Protein AF-A0A6P0IQR0-F1 (afdb_monomer_lite)

pLDDT: mean 89.91, std 11.97, range [36.19, 98.69]

Foldseek 3Di:
DADPQGAAPDWDQDPLRWIKGKHPPSPHVAKIKIWTAHPVRHTFKIKIKGDLVDDLVVVLVVVCVLVVNQDDPVNSVQSVCCSVVVDQKDWDWGDDDFIKTWMWGQDPVRITMIMIGTPPRD

Sequence (122 aa):
MEYALGQPTKNLKGKWNTRAFLYKNVVPNQVDLGYLFGSSGRLRQTEVTFSQSVGLEIMSQTLNKLLSNNISTDIKQGLADVYQRKSNNYEFSSGNNNSLRGVIQRNSSDRIYIGVWEADLK

Secondary structure (DSSP, 8-state):
---TT-S-SEEEE-STT-EEEEEEEEETTTEEEEEEE-TTS-EEEEEEEE-TTS-HH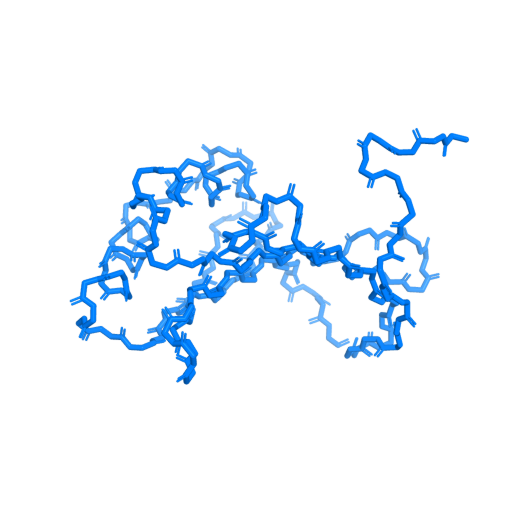HHHHHHHHHTTT---HHHHHHHHHHHTTS-SEEEEE--SSSPEEEEEEE-TTS-EEEEEEETT--

Structure (mmCIF, N/CA/C/O backbone):
data_AF-A0A6P0IQR0-F1
#
_entry.id   AF-A0A6P0IQR0-F1
#
loop_
_atom_site.group_PDB
_atom_site.id
_atom_site.type_symbol
_atom_site.label_atom_id
_atom_site.label_alt_id
_atom_site.label_comp_id
_atom_site.label_asym_id
_atom_site.label_entity_id
_atom_site.label_seq_id
_atom_site.pdbx_PDB_ins_code
_atom_site.Cartn_x
_atom_site.Cartn_y
_atom_site.Cartn_z
_atom_site.occupancy
_atom_site.B_iso_or_equiv
_atom_site.auth_seq_id
_atom_site.auth_comp_id
_atom_site.auth_asym_id
_atom_site.auth_atom_id
_atom_site.pdbx_PDB_model_num
ATOM 1 N N . MET A 1 1 ? 3.991 -19.551 -17.940 1.00 36.19 1 MET A N 1
ATOM 2 C CA . MET A 1 1 ? 4.058 -19.359 -16.478 1.00 36.19 1 MET A CA 1
ATOM 3 C C . MET A 1 1 ? 2.709 -18.845 -16.015 1.00 36.19 1 MET A C 1
ATOM 5 O O . MET A 1 1 ? 2.369 -17.708 -16.315 1.00 36.19 1 MET A O 1
ATOM 9 N N . GLU A 1 2 ? 1.924 -19.699 -15.365 1.00 37.25 2 GLU A N 1
ATOM 10 C CA . GLU A 1 2 ? 0.752 -19.286 -14.588 1.00 37.25 2 GLU A CA 1
ATOM 11 C C . GLU A 1 2 ? 1.246 -18.653 -13.284 1.00 37.25 2 GLU A C 1
ATOM 13 O O . GLU A 1 2 ? 1.977 -19.281 -12.521 1.00 37.25 2 GLU A O 1
ATOM 18 N N . TYR A 1 3 ? 0.917 -17.383 -13.057 1.00 48.75 3 TYR A N 1
ATOM 19 C CA . TYR A 1 3 ? 1.199 -16.716 -11.788 1.00 48.75 3 TYR A CA 1
ATOM 20 C C . TYR A 1 3 ? 0.184 -17.193 -10.743 1.00 48.75 3 TYR A C 1
ATOM 22 O O . TYR A 1 3 ? -0.995 -17.320 -11.058 1.00 48.75 3 TYR A O 1
ATOM 30 N N . ALA A 1 4 ? 0.614 -17.394 -9.493 1.00 70.94 4 ALA A N 1
ATOM 31 C CA . ALA A 1 4 ? -0.214 -17.878 -8.376 1.00 70.94 4 ALA A CA 1
ATOM 32 C C . ALA A 1 4 ? -1.510 -17.072 -8.102 1.00 70.94 4 ALA A C 1
ATOM 34 O O . ALA A 1 4 ? -2.352 -17.513 -7.329 1.00 70.94 4 ALA A O 1
ATOM 35 N N . LEU A 1 5 ? -1.678 -15.900 -8.728 1.00 67.81 5 LEU A N 1
ATOM 36 C CA . LEU A 1 5 ? -2.857 -15.032 -8.630 1.00 67.81 5 LEU A CA 1
ATOM 37 C C . LEU A 1 5 ? -3.845 -15.178 -9.807 1.00 67.81 5 LEU A C 1
ATOM 39 O O . LEU A 1 5 ? -4.887 -14.527 -9.806 1.00 67.81 5 LEU A O 1
ATOM 43 N N . GLY A 1 6 ? -3.541 -16.006 -10.813 1.00 77.00 6 GLY A N 1
ATOM 44 C CA . GLY A 1 6 ? -4.371 -16.176 -12.008 1.00 77.00 6 GLY A CA 1
ATOM 45 C C . GLY A 1 6 ? -4.340 -14.969 -12.955 1.00 77.00 6 GLY A C 1
ATOM 46 O O . GLY A 1 6 ? -3.352 -14.234 -13.022 1.00 77.00 6 GLY A O 1
ATOM 47 N N . GLN A 1 7 ? -5.414 -14.778 -13.729 1.00 81.25 7 GLN A N 1
ATOM 48 C CA . GLN A 1 7 ? -5.542 -13.638 -14.641 1.00 81.25 7 GLN A CA 1
ATOM 49 C C . GLN A 1 7 ? -6.012 -12.366 -13.909 1.00 81.25 7 GLN A C 1
ATOM 51 O O . GLN A 1 7 ? -6.865 -12.437 -13.023 1.00 81.25 7 GLN A O 1
ATOM 56 N N . PRO A 1 8 ? -5.508 -11.184 -14.300 1.00 86.00 8 PRO A N 1
ATOM 57 C CA . PRO A 1 8 ? -5.925 -9.915 -13.720 1.00 86.00 8 PRO A CA 1
ATOM 58 C C . PRO A 1 8 ? -7.377 -9.595 -14.082 1.00 86.00 8 PRO A C 1
ATOM 60 O O . PRO A 1 8 ? -7.791 -9.730 -15.232 1.00 86.00 8 PRO A O 1
ATOM 63 N N . THR A 1 9 ? -8.136 -9.073 -13.120 1.00 87.25 9 THR A N 1
ATOM 64 C CA . THR A 1 9 ? -9.511 -8.596 -13.337 1.00 87.25 9 THR A CA 1
ATOM 65 C C . THR A 1 9 ? -9.561 -7.431 -14.323 1.00 87.25 9 THR A C 1
ATOM 67 O O . THR A 1 9 ? -10.541 -7.268 -15.049 1.00 87.25 9 THR A O 1
ATOM 70 N N . LYS A 1 10 ? -8.528 -6.579 -14.333 1.00 82.56 10 LYS A N 1
ATOM 71 C CA . LYS A 1 10 ? -8.395 -5.488 -15.303 1.00 82.56 10 LYS A CA 1
ATOM 72 C C . LYS A 1 10 ? -6.960 -5.328 -15.773 1.00 82.56 10 LYS A C 1
ATOM 74 O O . LYS A 1 10 ? -6.015 -5.470 -14.999 1.00 82.56 10 LYS A O 1
ATOM 79 N N . ASN A 1 11 ? -6.836 -4.938 -17.035 1.00 84.12 11 ASN A N 1
ATOM 80 C CA . ASN A 1 11 ? -5.589 -4.554 -17.674 1.00 84.12 11 ASN A CA 1
ATOM 81 C C . ASN A 1 11 ? -5.764 -3.152 -18.253 1.00 84.12 11 ASN A C 1
ATOM 83 O O . ASN A 1 11 ? -6.598 -2.954 -19.136 1.00 84.12 11 ASN A O 1
ATOM 87 N N . LEU A 1 12 ? -5.046 -2.178 -17.702 1.00 85.75 12 LEU A N 1
ATOM 88 C CA . LEU A 1 12 ? -5.247 -0.763 -18.003 1.00 85.75 12 LEU A CA 1
ATOM 89 C C . LEU A 1 12 ? -3.910 -0.091 -18.312 1.00 85.75 12 LEU A C 1
ATOM 91 O O . LEU A 1 12 ? -2.853 -0.520 -17.848 1.00 85.75 12 LEU A O 1
ATOM 95 N N . LYS A 1 13 ? -3.960 1.013 -19.059 1.00 81.69 13 LYS A N 1
ATOM 96 C CA . LYS A 1 13 ? -2.828 1.939 -19.124 1.00 81.69 13 LYS A CA 1
ATOM 97 C C . LYS A 1 13 ? -2.724 2.645 -17.770 1.00 81.69 13 LYS A C 1
ATOM 99 O O . LYS A 1 13 ? -3.684 3.275 -17.331 1.00 81.69 13 LYS A O 1
ATOM 104 N N . GLY A 1 14 ? -1.593 2.479 -17.094 1.00 72.00 14 GLY A N 1
ATOM 105 C CA . GLY A 1 14 ? -1.294 3.162 -15.842 1.00 72.00 14 GLY A CA 1
ATOM 106 C C . GLY A 1 14 ? -0.773 4.579 -16.083 1.00 72.00 14 GLY A C 1
ATOM 107 O O . GLY A 1 14 ? -0.626 5.033 -17.223 1.00 72.00 14 GLY A O 1
ATOM 108 N N . LYS A 1 15 ? -0.465 5.290 -14.996 1.00 73.12 15 LYS A N 1
ATOM 109 C CA . LYS A 1 15 ? 0.277 6.558 -15.081 1.00 73.12 15 LYS A CA 1
ATOM 110 C C . LYS A 1 15 ? 1.706 6.293 -15.581 1.00 73.12 15 LYS A C 1
ATOM 112 O O . LYS A 1 15 ? 2.167 5.153 -15.544 1.00 73.12 15 LYS A O 1
ATOM 117 N N . TRP A 1 16 ? 2.404 7.326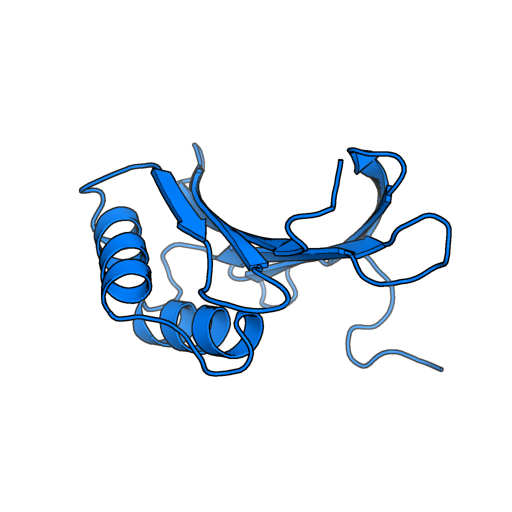 -16.059 1.00 77.00 16 TRP A N 1
ATOM 118 C CA . TRP A 1 16 ? 3.861 7.250 -16.284 1.00 77.00 16 TRP A CA 1
ATOM 119 C C . TRP A 1 16 ? 4.303 6.178 -17.298 1.00 77.00 16 TRP A C 1
ATOM 121 O O . TRP A 1 16 ? 5.301 5.488 -17.120 1.00 77.00 16 TRP A O 1
ATOM 131 N N . ASN A 1 17 ? 3.508 5.988 -18.359 1.00 82.38 17 ASN A N 1
ATOM 132 C CA . ASN A 1 17 ? 3.717 4.951 -19.382 1.00 82.38 17 ASN A CA 1
ATOM 133 C C . ASN A 1 17 ? 3.836 3.523 -18.823 1.00 82.38 17 ASN A C 1
ATOM 135 O O . ASN A 1 17 ? 4.483 2.663 -19.424 1.00 82.38 17 ASN A O 1
ATOM 139 N N . THR A 1 18 ? 3.179 3.255 -17.694 1.00 86.81 18 THR A N 1
ATOM 140 C CA . THR A 1 18 ? 3.089 1.906 -17.139 1.00 86.81 18 THR A CA 1
ATOM 141 C C . THR A 1 18 ? 1.879 1.142 -17.674 1.00 86.81 18 THR A C 1
ATOM 143 O O . THR A 1 18 ? 0.892 1.716 -18.145 1.00 86.81 18 THR A O 1
ATOM 146 N N . ARG A 1 19 ? 1.941 -0.184 -17.577 1.00 90.56 19 ARG A N 1
ATOM 147 C CA . ARG A 1 19 ? 0.802 -1.090 -17.733 1.00 90.56 19 ARG A CA 1
ATOM 148 C C . ARG A 1 19 ? 0.376 -1.578 -16.354 1.00 90.56 19 ARG A C 1
ATOM 150 O O . ARG A 1 19 ? 1.197 -2.138 -15.631 1.00 90.56 19 ARG A O 1
ATOM 157 N N . ALA A 1 20 ? -0.888 -1.372 -16.008 1.00 91.62 20 ALA A N 1
ATOM 158 C CA . ALA A 1 20 ? -1.453 -1.745 -14.720 1.00 91.62 20 ALA A CA 1
ATOM 159 C C . ALA A 1 20 ? -2.245 -3.053 -14.827 1.00 91.62 20 ALA A C 1
ATOM 161 O O . ALA A 1 20 ? -3.149 -3.184 -15.659 1.00 91.62 20 ALA A O 1
ATOM 162 N N . PHE A 1 21 ? -1.940 -3.991 -13.938 1.00 93.00 21 PHE A N 1
ATOM 163 C CA . PHE A 1 21 ? -2.707 -5.210 -13.723 1.00 93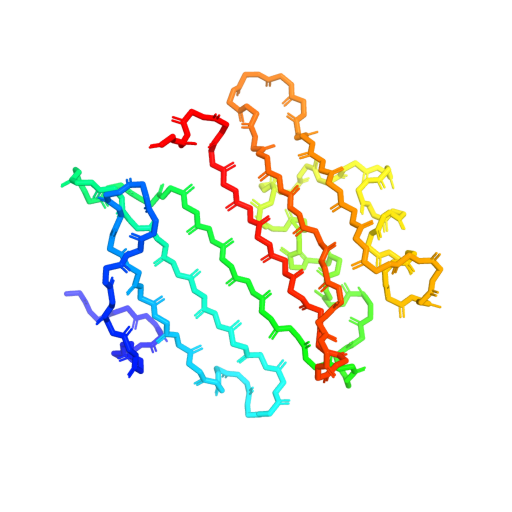.00 21 PHE A CA 1
ATOM 164 C C . PHE A 1 21 ? -3.380 -5.141 -12.362 1.00 93.00 21 PHE A C 1
ATOM 166 O O . PHE A 1 21 ? -2.701 -5.055 -11.340 1.00 93.00 21 PHE A O 1
ATOM 173 N N . LEU A 1 22 ? -4.711 -5.169 -12.359 1.00 92.69 22 LEU A N 1
ATOM 174 C CA . LEU A 1 22 ? -5.510 -5.088 -11.141 1.00 92.69 22 LEU A CA 1
ATOM 175 C C . LEU A 1 22 ? -6.193 -6.424 -10.873 1.00 92.69 22 LEU A C 1
ATOM 177 O O . LEU A 1 22 ? -6.865 -6.967 -11.753 1.00 92.69 22 LEU A O 1
ATOM 181 N N . TYR A 1 23 ? -6.077 -6.891 -9.638 1.00 93.75 23 TYR A N 1
ATOM 182 C CA . TYR A 1 23 ? -6.713 -8.089 -9.112 1.00 93.75 23 TYR A CA 1
ATOM 183 C C . TYR A 1 23 ? -7.676 -7.650 -8.016 1.00 93.75 23 TYR A C 1
ATOM 185 O O . TYR A 1 23 ? -7.260 -7.223 -6.938 1.00 93.75 23 TYR A O 1
ATOM 193 N N . LYS A 1 24 ? -8.973 -7.691 -8.314 1.00 92.94 24 LYS A N 1
ATOM 194 C CA . LYS A 1 24 ? -10.003 -7.338 -7.337 1.00 92.94 24 LYS A CA 1
ATOM 195 C C . LYS A 1 24 ? -10.416 -8.562 -6.540 1.00 92.94 24 LYS A C 1
ATOM 197 O O . LYS A 1 24 ? -10.489 -9.650 -7.103 1.00 92.94 24 LYS A O 1
ATOM 202 N N . ASN A 1 25 ? -10.771 -8.356 -5.275 1.00 91.12 25 ASN A N 1
ATOM 203 C CA . ASN A 1 25 ? -11.272 -9.397 -4.383 1.00 91.12 25 ASN A CA 1
ATOM 204 C C . ASN A 1 25 ? -10.328 -10.604 -4.281 1.00 91.12 25 ASN A C 1
ATOM 206 O O . ASN A 1 25 ? -10.788 -11.741 -4.220 1.00 91.12 25 ASN A O 1
ATOM 210 N N . VAL A 1 26 ? -9.013 -10.356 -4.231 1.00 91.12 26 VAL A N 1
ATOM 211 C CA . VAL A 1 26 ? -8.010 -11.409 -3.972 1.00 91.12 26 VAL A CA 1
ATOM 212 C C . VAL A 1 26 ? -8.307 -12.086 -2.638 1.00 91.12 26 VAL A C 1
ATOM 214 O O . VAL A 1 26 ? -8.236 -13.304 -2.518 1.00 91.12 26 VAL A O 1
ATOM 217 N N . VAL A 1 27 ? -8.726 -11.281 -1.659 1.00 92.56 27 VAL A N 1
ATOM 218 C CA . VAL A 1 27 ? -9.536 -11.751 -0.537 1.00 92.56 27 VAL A CA 1
ATOM 219 C C . VAL A 1 27 ? -10.906 -11.081 -0.667 1.00 92.56 27 VAL A C 1
ATOM 221 O O . VAL A 1 27 ? -10.952 -9.844 -0.697 1.00 92.56 27 VAL A O 1
ATOM 224 N N . PRO A 1 28 ? -12.012 -11.844 -0.757 1.00 93.25 28 PRO A N 1
ATOM 225 C CA . PRO A 1 28 ? -13.341 -11.294 -1.008 1.00 93.25 28 PRO A CA 1
ATOM 226 C C . PRO A 1 28 ? -13.700 -10.141 -0.070 1.00 93.25 28 PRO A C 1
ATOM 228 O O . PRO A 1 28 ? -13.645 -10.294 1.150 1.00 93.25 28 PRO A O 1
ATOM 231 N N . ASN A 1 29 ? -14.057 -8.989 -0.650 1.00 90.81 29 ASN A N 1
ATOM 232 C CA . ASN A 1 29 ? -14.443 -7.753 0.046 1.00 90.81 29 ASN A CA 1
ATOM 233 C C . ASN A 1 29 ? -13.380 -7.164 0.989 1.00 90.81 29 ASN A C 1
ATOM 235 O O . ASN A 1 29 ? -13.678 -6.249 1.757 1.00 90.81 29 ASN A O 1
ATOM 239 N N . GLN A 1 30 ? -12.146 -7.669 0.941 1.00 95.81 30 GLN A N 1
ATOM 240 C CA . GLN A 1 30 ? -11.096 -7.297 1.883 1.00 95.81 30 GLN A CA 1
ATOM 241 C C . GLN A 1 30 ? -9.857 -6.752 1.196 1.00 95.81 30 GLN A C 1
ATOM 243 O O . GLN A 1 30 ? -9.347 -5.716 1.616 1.00 95.81 30 GLN A O 1
ATOM 248 N N . VAL A 1 31 ? -9.376 -7.415 0.145 1.00 96.38 31 VAL A N 1
ATOM 249 C CA . VAL A 1 31 ? -8.074 -7.098 -0.448 1.00 96.38 31 VAL A CA 1
ATOM 250 C C . VAL A 1 31 ? -8.180 -7.018 -1.961 1.00 96.38 31 VAL A C 1
ATOM 252 O O . VAL A 1 31 ? -8.565 -7.984 -2.619 1.00 96.38 31 VAL A O 1
ATOM 255 N N . ASP A 1 32 ? -7.767 -5.871 -2.493 1.00 96.06 32 ASP A N 1
ATOM 256 C CA . ASP A 1 32 ? -7.460 -5.688 -3.910 1.00 96.06 32 ASP A CA 1
ATOM 257 C C . ASP A 1 32 ? -5.949 -5.475 -4.072 1.00 96.06 32 ASP A C 1
ATOM 259 O O . ASP A 1 32 ? -5.321 -4.847 -3.214 1.00 96.06 32 ASP A O 1
ATOM 263 N N . LEU A 1 33 ? -5.377 -5.969 -5.171 1.00 95.94 33 LEU A N 1
ATOM 264 C CA . LEU A 1 33 ? -3.963 -5.811 -5.518 1.00 95.94 33 LEU A CA 1
ATOM 265 C C . LEU A 1 33 ? -3.802 -5.141 -6.882 1.00 95.94 33 LEU A C 1
ATOM 267 O O . LEU A 1 33 ? -4.578 -5.386 -7.809 1.00 95.94 33 LEU A O 1
ATOM 271 N N . GLY A 1 34 ? -2.758 -4.330 -7.015 1.00 94.75 34 GLY A N 1
ATOM 272 C CA . GLY A 1 34 ? -2.359 -3.695 -8.263 1.00 94.75 34 GLY A CA 1
ATOM 273 C C . GLY A 1 34 ? -0.858 -3.817 -8.491 1.00 94.75 34 GLY A C 1
ATOM 274 O O . GLY A 1 34 ? -0.065 -3.678 -7.564 1.00 94.75 34 GLY A O 1
ATOM 275 N N . TYR A 1 35 ? -0.463 -4.060 -9.736 1.00 94.19 35 TYR A N 1
ATOM 276 C CA . TYR A 1 35 ? 0.936 -4.061 -10.157 1.00 94.19 35 TYR A CA 1
ATOM 277 C C . TYR A 1 35 ? 1.092 -3.198 -11.400 1.00 94.19 35 TYR A C 1
ATOM 279 O O . TYR A 1 35 ? 0.371 -3.395 -12.383 1.00 94.19 35 TYR A O 1
ATOM 287 N N . LEU A 1 36 ? 2.032 -2.256 -11.371 1.00 93.38 36 LEU A N 1
ATOM 288 C CA . LEU A 1 36 ? 2.333 -1.395 -12.509 1.00 93.38 36 LEU A CA 1
ATOM 289 C C . LEU A 1 36 ? 3.719 -1.739 -13.046 1.00 93.38 36 LEU A C 1
ATOM 291 O O . LEU A 1 36 ? 4.723 -1.687 -12.330 1.00 93.38 36 LEU A O 1
ATOM 295 N N . PHE A 1 37 ? 3.765 -2.065 -14.332 1.00 91.81 37 PHE A N 1
ATOM 296 C CA . PHE A 1 37 ? 4.977 -2.448 -15.043 1.00 91.81 37 PHE A CA 1
ATOM 297 C C . PHE A 1 37 ? 5.394 -1.346 -16.009 1.00 91.81 37 PHE A C 1
ATOM 299 O O . PHE A 1 37 ? 4.555 -0.801 -16.725 1.00 91.81 37 PHE A O 1
ATOM 306 N N . GLY A 1 38 ? 6.686 -1.028 -16.045 1.00 89.81 38 GLY A N 1
ATOM 307 C CA . GLY A 1 38 ? 7.253 -0.113 -17.034 1.00 89.81 38 GLY A CA 1
ATOM 308 C C . GLY A 1 38 ? 7.283 -0.728 -18.436 1.00 89.81 38 GLY A C 1
ATOM 309 O O . GLY A 1 38 ? 7.004 -1.912 -18.623 1.00 89.81 38 GLY A O 1
ATOM 310 N N . SER A 1 39 ? 7.685 0.067 -19.427 1.00 86.25 39 SER A N 1
ATOM 311 C CA . SER A 1 39 ? 7.785 -0.363 -20.831 1.00 86.25 39 SER A CA 1
ATOM 312 C C . SER A 1 39 ? 8.730 -1.549 -21.054 1.00 86.25 39 SER A C 1
ATOM 3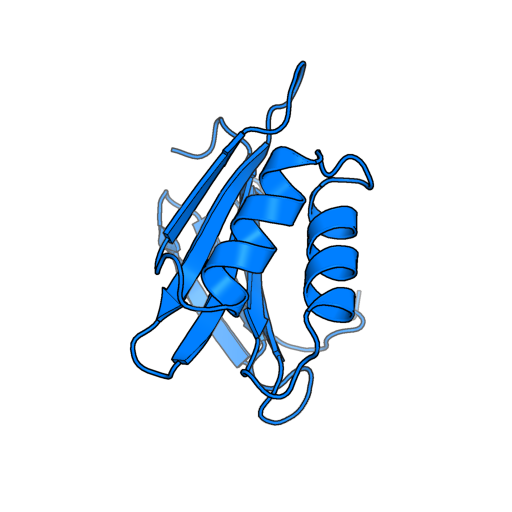14 O O . SER A 1 39 ? 8.476 -2.368 -21.930 1.00 86.25 39 SER A O 1
ATOM 316 N N . SER A 1 40 ? 9.778 -1.686 -20.235 1.00 87.62 40 SER A N 1
ATOM 317 C CA . SER A 1 40 ? 10.698 -2.832 -20.258 1.00 87.62 40 SER A CA 1
ATOM 318 C C . SER A 1 40 ? 10.115 -4.116 -19.654 1.00 87.62 40 SER A C 1
ATOM 320 O O . SER A 1 40 ? 10.796 -5.136 -19.618 1.00 87.62 40 SER A O 1
ATOM 322 N N . GLY A 1 41 ? 8.888 -4.074 -19.124 1.00 86.19 41 GLY A N 1
ATOM 323 C CA . GLY A 1 41 ? 8.276 -5.187 -18.395 1.00 86.19 41 GLY A CA 1
ATOM 324 C C . GLY A 1 41 ? 8.758 -5.334 -16.949 1.00 86.19 41 GLY A C 1
ATOM 325 O O . GLY A 1 41 ? 8.337 -6.261 -16.265 1.00 86.19 41 GLY A O 1
ATOM 326 N N . ARG A 1 42 ? 9.607 -4.426 -16.447 1.00 89.88 42 ARG A N 1
ATOM 327 C CA . ARG A 1 42 ? 10.014 -4.384 -15.032 1.00 89.88 42 ARG A CA 1
ATOM 328 C C . ARG A 1 42 ? 8.870 -3.871 -14.154 1.00 89.88 42 ARG A C 1
ATOM 330 O O . ARG A 1 42 ? 8.238 -2.872 -14.498 1.00 89.88 42 ARG A O 1
ATOM 337 N N . LEU A 1 43 ? 8.628 -4.526 -13.018 1.00 90.31 43 LEU A N 1
ATOM 338 C CA . LEU A 1 43 ? 7.702 -4.046 -11.989 1.00 90.31 43 LEU A CA 1
ATOM 339 C C . LEU A 1 43 ? 8.234 -2.736 -11.396 1.00 90.31 43 LEU A C 1
ATOM 341 O O . LEU A 1 43 ? 9.385 -2.688 -10.974 1.00 90.31 43 LEU A O 1
ATOM 345 N N . ARG A 1 44 ? 7.412 -1.684 -11.380 1.00 92.12 44 ARG A N 1
ATOM 346 C CA . ARG A 1 44 ? 7.794 -0.351 -10.878 1.00 92.12 44 ARG A CA 1
ATOM 347 C C . ARG A 1 44 ? 7.011 0.072 -9.642 1.00 92.12 44 ARG A C 1
ATOM 349 O O . ARG A 1 44 ? 7.498 0.891 -8.870 1.00 92.12 44 ARG A O 1
ATOM 356 N N . GLN A 1 45 ? 5.804 -0.466 -9.468 1.00 93.75 45 GLN A N 1
ATOM 357 C CA . GLN A 1 45 ? 4.932 -0.145 -8.343 1.00 93.75 45 GLN A CA 1
ATOM 358 C C . GLN A 1 45 ? 4.028 -1.321 -7.987 1.00 93.75 45 GLN A C 1
ATOM 360 O O . GLN A 1 45 ? 3.500 -2.003 -8.869 1.00 93.75 45 GLN A O 1
ATOM 365 N N . THR A 1 46 ? 3.843 -1.516 -6.685 1.00 95.25 46 THR A N 1
ATOM 366 C CA . THR A 1 46 ? 2.865 -2.440 -6.110 1.00 95.25 46 THR A CA 1
ATOM 367 C C . THR A 1 46 ? 1.861 -1.653 -5.282 1.00 95.25 46 THR A C 1
ATOM 369 O O . THR A 1 46 ? 2.224 -0.744 -4.534 1.00 95.25 46 THR A O 1
ATOM 372 N N . GLU A 1 47 ? 0.597 -2.016 -5.419 1.00 95.88 47 GLU A N 1
ATOM 373 C CA . GLU A 1 47 ? -0.531 -1.402 -4.739 1.00 95.88 47 GLU A CA 1
ATOM 374 C C . GLU A 1 47 ? -1.324 -2.473 -3.996 1.00 95.88 47 GLU A C 1
ATOM 376 O O . GLU A 1 47 ? -1.564 -3.565 -4.519 1.00 95.88 47 GLU A O 1
ATOM 381 N N . VAL A 1 48 ? -1.781 -2.146 -2.793 1.00 97.50 48 VAL A N 1
ATOM 382 C CA . VAL A 1 48 ? -2.741 -2.958 -2.048 1.00 97.50 48 VAL A CA 1
ATOM 383 C C . VAL A 1 48 ? -3.812 -2.061 -1.453 1.00 97.50 48 VAL A C 1
ATOM 385 O O . VAL A 1 48 ? -3.525 -0.984 -0.940 1.00 97.50 48 VAL A O 1
ATOM 388 N N . THR A 1 49 ? -5.069 -2.487 -1.538 1.00 98.06 49 THR A N 1
ATOM 389 C CA . THR A 1 49 ? -6.191 -1.778 -0.915 1.00 98.06 49 THR A CA 1
ATOM 390 C C . THR A 1 49 ? -6.927 -2.701 0.039 1.00 98.06 49 THR A C 1
ATOM 392 O O . THR A 1 49 ? -7.537 -3.687 -0.378 1.00 98.06 49 THR A O 1
ATOM 395 N N . PHE A 1 50 ? -6.922 -2.342 1.317 1.00 98.38 50 PHE A N 1
ATOM 396 C CA . PHE A 1 50 ? -7.555 -3.088 2.396 1.00 98.38 50 PHE A CA 1
ATOM 397 C C . PHE A 1 50 ? -8.919 -2.501 2.767 1.00 98.38 50 PHE A C 1
ATOM 399 O O . PHE A 1 50 ? -9.095 -1.281 2.798 1.00 98.38 50 PHE A O 1
ATOM 406 N N . SER A 1 51 ? -9.897 -3.349 3.072 1.00 97.19 51 SER A N 1
ATOM 407 C CA . SER A 1 51 ? -11.072 -2.942 3.850 1.00 97.19 51 SER A CA 1
ATOM 408 C C . SER A 1 51 ? -10.689 -2.706 5.321 1.00 97.19 51 SER A C 1
ATOM 410 O O . SER A 1 51 ? -9.662 -3.191 5.795 1.00 97.19 51 SER A O 1
ATOM 412 N N . GLN A 1 52 ? -11.543 -2.005 6.074 1.00 92.38 52 GLN A N 1
ATOM 413 C CA . GLN A 1 52 ? -11.350 -1.807 7.521 1.00 92.38 52 GLN A CA 1
ATOM 414 C C . GLN A 1 52 ? -11.460 -3.095 8.345 1.00 92.38 52 GLN A C 1
ATOM 416 O O . GLN A 1 52 ? -11.067 -3.101 9.506 1.00 92.38 52 GLN A O 1
ATOM 421 N N . SER A 1 53 ? -12.014 -4.176 7.785 1.00 95.88 53 SER A N 1
ATOM 422 C CA . SER A 1 53 ? -12.106 -5.453 8.499 1.00 95.88 53 SER A CA 1
ATOM 423 C C . SER A 1 53 ? -10.753 -6.157 8.617 1.00 95.88 53 SER A C 1
ATOM 425 O O . SER A 1 53 ? -10.616 -7.078 9.418 1.00 95.88 53 SER A O 1
ATOM 427 N N . VAL A 1 54 ? -9.756 -5.749 7.827 1.00 97.81 54 VAL A N 1
ATOM 428 C CA . VAL A 1 54 ? -8.396 -6.279 7.920 1.00 97.81 54 VAL A CA 1
ATOM 429 C C . VAL A 1 54 ? -7.667 -5.573 9.063 1.00 97.81 54 VAL A C 1
ATOM 431 O O . VAL A 1 54 ? -7.594 -4.348 9.107 1.00 97.81 54 VAL A O 1
ATOM 434 N N . GLY A 1 55 ? -7.112 -6.347 9.996 1.00 97.81 55 GLY A N 1
ATOM 435 C CA . GLY A 1 55 ? -6.420 -5.798 11.161 1.00 97.81 55 GLY A CA 1
ATOM 436 C C . GLY A 1 55 ? -5.137 -5.036 10.807 1.00 97.81 55 GLY A C 1
ATOM 437 O O . GLY A 1 55 ? -4.412 -5.402 9.878 1.00 97.81 55 GLY A O 1
ATOM 438 N N . LEU A 1 56 ? -4.822 -4.011 11.608 1.00 98.19 56 LEU A N 1
ATOM 439 C CA . LEU A 1 56 ? -3.614 -3.184 11.471 1.00 98.19 56 LEU A CA 1
ATOM 440 C C . LEU A 1 56 ? -2.323 -4.015 11.399 1.00 98.19 56 LEU A C 1
ATOM 442 O O . LEU A 1 56 ? -1.419 -3.683 10.634 1.00 98.19 56 LEU A O 1
ATOM 446 N N . GLU A 1 57 ? -2.234 -5.108 12.158 1.00 98.06 57 GLU A N 1
ATOM 447 C CA . GLU A 1 57 ? -1.058 -5.981 12.143 1.00 98.06 57 GLU A CA 1
ATOM 448 C C . GLU A 1 57 ? -0.821 -6.607 10.760 1.00 98.06 57 GLU A C 1
ATOM 450 O O . GLU A 1 57 ? 0.297 -6.554 10.251 1.00 98.06 57 GLU A O 1
ATOM 455 N N . ILE A 1 58 ? -1.870 -7.114 10.104 1.00 98.12 58 ILE A N 1
ATOM 456 C CA . ILE A 1 58 ? -1.777 -7.704 8.759 1.00 98.12 58 ILE A CA 1
ATOM 457 C C . ILE A 1 58 ? -1.355 -6.642 7.738 1.00 98.12 58 ILE A C 1
ATOM 459 O O . ILE A 1 58 ? -0.489 -6.897 6.895 1.00 98.12 58 ILE A O 1
ATOM 463 N N . MET A 1 59 ? -1.924 -5.435 7.827 1.00 98.44 59 MET A N 1
ATOM 464 C CA . MET A 1 59 ? -1.534 -4.319 6.958 1.00 98.44 59 MET A CA 1
ATOM 465 C C . MET A 1 59 ? -0.058 -3.947 7.161 1.00 98.44 59 MET A C 1
ATOM 467 O O . MET A 1 59 ? 0.670 -3.766 6.187 1.00 98.44 59 MET A O 1
ATOM 471 N N . SER A 1 60 ? 0.400 -3.900 8.416 1.00 98.25 60 SER A N 1
ATOM 472 C CA . SER A 1 60 ? 1.782 -3.577 8.787 1.00 98.25 60 SER A CA 1
ATOM 473 C C . SER A 1 60 ? 2.771 -4.640 8.305 1.00 98.25 60 SER A C 1
ATOM 475 O O . SER A 1 60 ? 3.784 -4.311 7.688 1.00 98.25 60 SER A O 1
ATOM 477 N N . GLN A 1 61 ? 2.450 -5.924 8.489 1.00 98.19 61 GLN A N 1
ATOM 478 C CA . GLN A 1 61 ? 3.248 -7.036 7.967 1.00 98.19 61 GLN A CA 1
ATOM 479 C C . GLN A 1 61 ? 3.312 -7.017 6.434 1.00 98.19 61 GLN A C 1
ATOM 481 O O . GLN A 1 61 ? 4.371 -7.269 5.856 1.00 98.19 61 GLN A O 1
ATOM 486 N N . THR A 1 62 ? 2.202 -6.688 5.768 1.00 97.31 62 THR A N 1
ATOM 487 C CA . THR A 1 62 ? 2.167 -6.571 4.304 1.00 97.31 62 THR A CA 1
ATOM 488 C C . THR A 1 62 ? 3.048 -5.420 3.829 1.00 97.31 62 THR A C 1
ATOM 490 O O . THR A 1 62 ? 3.898 -5.631 2.967 1.00 97.31 62 THR A O 1
ATOM 493 N N . LEU A 1 63 ? 2.916 -4.232 4.429 1.00 97.06 63 LEU A N 1
ATOM 494 C CA . LEU A 1 63 ? 3.764 -3.083 4.110 1.00 97.06 63 LEU A CA 1
ATOM 495 C C . LEU A 1 63 ? 5.246 -3.382 4.371 1.00 97.06 63 LEU A C 1
ATOM 497 O O . LEU A 1 63 ? 6.092 -3.029 3.555 1.00 97.06 63 LEU A O 1
ATOM 501 N N . ASN A 1 64 ? 5.566 -4.112 5.442 1.00 96.00 64 ASN A N 1
ATOM 502 C CA . ASN A 1 64 ? 6.935 -4.545 5.701 1.00 96.00 64 ASN A CA 1
ATOM 503 C C . ASN A 1 64 ? 7.494 -5.408 4.564 1.00 96.00 64 ASN A C 1
ATOM 505 O O . ASN A 1 64 ? 8.607 -5.166 4.105 1.00 96.00 64 ASN A O 1
ATOM 509 N N . LYS A 1 65 ? 6.710 -6.363 4.051 1.00 94.25 65 LYS A N 1
ATOM 510 C CA . LYS A 1 65 ? 7.114 -7.183 2.899 1.00 94.25 65 LYS A CA 1
ATOM 511 C C . LYS A 1 65 ? 7.279 -6.356 1.622 1.00 94.25 65 LYS A C 1
ATOM 513 O O . LYS A 1 65 ? 8.239 -6.587 0.893 1.00 94.25 65 LYS A O 1
ATOM 518 N N . LEU A 1 66 ? 6.394 -5.384 1.370 1.00 92.69 66 LEU A N 1
ATOM 519 C CA . LEU A 1 66 ? 6.521 -4.461 0.229 1.00 92.69 66 LEU A CA 1
ATOM 520 C C . LEU A 1 66 ? 7.800 -3.613 0.300 1.00 92.69 66 LEU A C 1
ATOM 522 O O . LEU A 1 66 ? 8.331 -3.220 -0.733 1.00 92.69 66 LEU A O 1
ATOM 526 N N . LEU A 1 67 ? 8.304 -3.364 1.510 1.00 92.56 67 LEU A N 1
ATOM 527 C CA . LEU A 1 67 ? 9.551 -2.645 1.780 1.00 92.56 67 LEU A CA 1
ATOM 528 C C . LEU A 1 67 ? 10.732 -3.590 2.050 1.00 92.56 67 LEU A C 1
ATOM 530 O O . LEU A 1 67 ? 11.680 -3.220 2.742 1.00 92.56 67 LEU A O 1
ATOM 534 N N . SER A 1 68 ? 10.679 -4.823 1.536 1.00 90.69 68 SER A N 1
ATOM 535 C CA . SER A 1 68 ? 11.754 -5.819 1.657 1.00 90.69 68 SER A CA 1
ATOM 536 C C . SER A 1 68 ? 12.194 -6.084 3.103 1.00 90.69 68 SER A C 1
ATOM 538 O O . SER A 1 68 ? 13.376 -6.268 3.380 1.00 90.69 68 SER A O 1
ATOM 540 N N . ASN A 1 69 ? 11.233 -6.111 4.028 1.00 92.19 69 ASN A N 1
ATOM 541 C CA . ASN A 1 69 ? 11.408 -6.284 5.472 1.00 92.19 69 ASN A CA 1
ATOM 542 C C . ASN A 1 69 ? 12.174 -5.153 6.189 1.00 92.19 69 ASN A C 1
ATOM 544 O O . ASN A 1 69 ? 12.694 -5.371 7.281 1.00 92.19 69 ASN A O 1
ATOM 548 N N . ASN A 1 70 ? 12.212 -3.951 5.604 1.00 90.00 70 ASN A N 1
ATOM 549 C CA . ASN A 1 70 ? 12.910 -2.780 6.146 1.00 90.00 70 ASN A CA 1
ATOM 550 C C . ASN A 1 70 ? 11.961 -1.621 6.502 1.00 90.00 70 ASN A C 1
ATOM 552 O O . ASN A 1 70 ? 12.299 -0.450 6.318 1.00 90.00 70 ASN A O 1
ATOM 556 N N . ILE A 1 71 ? 10.749 -1.912 6.990 1.00 93.19 71 ILE A N 1
ATOM 557 C CA . ILE A 1 71 ? 9.835 -0.852 7.438 1.00 93.19 71 ILE A CA 1
ATOM 558 C C . ILE A 1 71 ? 10.399 -0.129 8.674 1.00 93.19 71 ILE A C 1
ATOM 560 O O . ILE A 1 71 ? 10.727 -0.752 9.687 1.00 93.19 71 ILE A O 1
ATOM 564 N N . SER A 1 72 ? 10.487 1.200 8.611 1.00 94.38 72 SER A N 1
ATOM 565 C CA . SER A 1 72 ? 10.917 2.022 9.747 1.00 94.38 72 SER A CA 1
ATOM 566 C C . SER A 1 72 ? 9.789 2.229 10.763 1.00 94.38 72 SER A C 1
ATOM 568 O O . SER A 1 72 ? 8.608 2.013 10.472 1.00 94.38 72 SER A O 1
ATOM 570 N N . THR A 1 73 ? 10.146 2.681 11.966 1.00 95.50 73 THR A N 1
ATOM 571 C CA . THR A 1 73 ? 9.174 3.045 13.008 1.00 95.50 73 THR A CA 1
ATOM 572 C C . THR A 1 73 ? 8.222 4.145 12.538 1.00 95.50 73 THR A C 1
ATOM 574 O O . THR A 1 73 ? 7.019 4.024 12.752 1.00 95.50 73 THR A O 1
ATOM 577 N N . ASP A 1 74 ? 8.723 5.152 11.817 1.00 96.06 74 ASP A N 1
ATOM 578 C CA . ASP A 1 74 ? 7.897 6.255 11.309 1.00 96.06 74 ASP A CA 1
ATOM 579 C C . ASP A 1 74 ? 6.855 5.770 10.297 1.00 96.06 74 ASP A C 1
ATOM 581 O O . ASP A 1 74 ? 5.697 6.173 10.364 1.00 96.06 74 ASP A O 1
ATOM 585 N N . ILE A 1 75 ? 7.225 4.837 9.411 1.00 97.25 75 ILE A N 1
ATOM 586 C CA . ILE A 1 75 ? 6.284 4.268 8.437 1.00 97.25 75 ILE A CA 1
ATOM 587 C C . ILE A 1 75 ? 5.219 3.416 9.144 1.00 97.25 75 ILE A C 1
ATOM 589 O O . ILE A 1 75 ? 4.038 3.494 8.795 1.00 97.25 75 ILE A O 1
ATOM 593 N N . LYS A 1 76 ? 5.599 2.635 10.169 1.00 97.81 76 LYS A N 1
ATOM 594 C CA . LYS A 1 76 ? 4.629 1.901 11.006 1.00 97.81 76 LYS A CA 1
ATOM 595 C C . LYS A 1 76 ? 3.655 2.859 11.696 1.00 97.81 76 LYS A C 1
ATOM 597 O O . LYS A 1 76 ? 2.456 2.578 11.726 1.00 97.81 76 LYS A O 1
ATOM 602 N N . GLN A 1 77 ? 4.157 3.975 12.224 1.00 98.50 77 GLN A N 1
ATOM 603 C CA . GLN A 1 77 ? 3.328 4.983 12.881 1.00 98.50 77 GLN A CA 1
ATOM 604 C C . GLN A 1 77 ? 2.390 5.672 11.884 1.00 98.50 77 GLN A C 1
ATOM 606 O O . GLN A 1 77 ? 1.197 5.769 12.153 1.00 98.50 77 GLN A O 1
ATOM 611 N N . GLY A 1 78 ? 2.881 6.041 10.698 1.00 98.38 78 GLY A N 1
ATOM 612 C CA . GLY A 1 78 ? 2.059 6.618 9.634 1.00 98.38 78 GLY A CA 1
ATOM 613 C C . GLY A 1 78 ? 0.912 5.700 9.203 1.00 98.38 78 GLY A C 1
ATOM 614 O O . GLY A 1 78 ? -0.223 6.154 9.040 1.00 98.38 78 GLY A O 1
ATOM 615 N N . LEU A 1 79 ? 1.161 4.387 9.106 1.00 98.56 79 LEU A N 1
ATOM 616 C CA . LEU A 1 79 ? 0.097 3.404 8.880 1.00 98.56 79 LEU A CA 1
ATOM 617 C C . LEU A 1 79 ? -0.919 3.389 10.028 1.00 98.56 79 LEU A C 1
ATOM 619 O O . LEU A 1 79 ? -2.125 3.390 9.776 1.00 98.56 79 LEU A O 1
ATOM 623 N N . ALA A 1 80 ? -0.449 3.374 11.278 1.00 98.62 80 ALA A N 1
ATOM 624 C CA . ALA A 1 80 ? -1.317 3.380 12.452 1.00 98.62 80 ALA A CA 1
ATOM 625 C C . ALA A 1 80 ? -2.185 4.647 12.515 1.00 98.62 80 ALA A C 1
ATOM 627 O O . ALA A 1 80 ? -3.375 4.553 12.814 1.00 98.62 80 ALA A O 1
ATOM 628 N N . ASP A 1 81 ? -1.634 5.808 12.167 1.00 98.69 81 ASP A N 1
ATOM 629 C CA . ASP A 1 81 ? -2.359 7.078 12.157 1.00 98.69 81 ASP A CA 1
ATOM 630 C C . ASP A 1 81 ? -3.449 7.102 11.080 1.00 98.69 81 ASP A C 1
ATOM 632 O O . ASP A 1 81 ? -4.582 7.510 11.359 1.00 98.69 81 ASP A O 1
ATOM 636 N N . VAL A 1 82 ? -3.164 6.584 9.878 1.00 98.44 82 VAL A N 1
ATOM 637 C CA . VAL A 1 82 ? -4.181 6.429 8.823 1.00 98.44 82 VAL A CA 1
ATOM 638 C C . VAL A 1 82 ? -5.237 5.389 9.209 1.00 98.44 82 VAL A C 1
ATOM 640 O O . VAL A 1 82 ? -6.438 5.590 8.992 1.00 98.44 82 VAL A O 1
ATOM 643 N N . TYR A 1 83 ? -4.832 4.289 9.846 1.00 98.06 83 TYR A N 1
ATOM 644 C CA . TYR A 1 83 ? -5.741 3.260 10.354 1.00 98.06 83 TYR A CA 1
ATOM 645 C 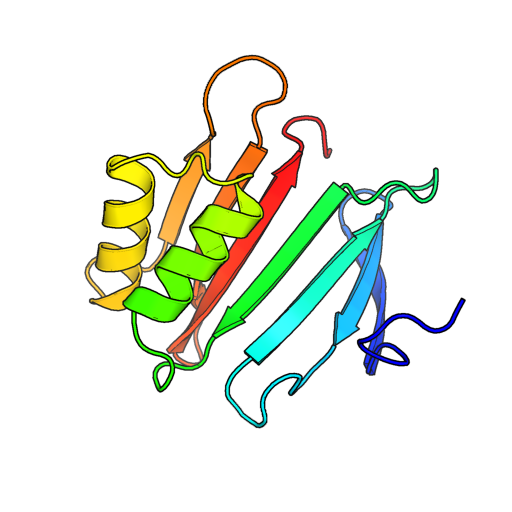C . TYR A 1 83 ? -6.665 3.780 11.468 1.00 98.06 83 TYR A C 1
ATOM 647 O O . TYR A 1 83 ? -7.850 3.451 11.502 1.00 98.06 83 TYR A O 1
ATOM 655 N N . GLN A 1 84 ? -6.162 4.650 12.342 1.00 97.62 84 GLN A N 1
ATOM 656 C CA . GLN A 1 84 ? -6.909 5.221 13.467 1.00 97.62 84 GLN A CA 1
ATOM 657 C C . GLN A 1 84 ? -7.666 6.510 13.112 1.00 97.62 84 GLN A C 1
ATOM 659 O O . GLN A 1 84 ? -8.264 7.113 13.998 1.00 97.62 84 GLN A O 1
ATOM 664 N N . ARG A 1 85 ? -7.675 6.928 11.835 1.00 97.38 85 ARG A N 1
ATOM 665 C CA . ARG A 1 85 ? -8.310 8.177 11.357 1.00 97.38 85 ARG A CA 1
ATOM 666 C C . ARG A 1 85 ? -7.710 9.452 11.970 1.00 97.38 85 ARG A C 1
ATOM 668 O O . ARG A 1 85 ? -8.377 10.479 12.033 1.00 97.38 85 ARG A O 1
ATOM 675 N N . LYS A 1 86 ? -6.445 9.407 12.396 1.00 98.19 86 LYS A N 1
ATOM 676 C CA . LYS A 1 86 ? -5.689 10.594 12.834 1.00 98.19 86 LYS A CA 1
ATOM 677 C C . LYS A 1 86 ? -5.163 11.405 11.649 1.00 98.19 86 LYS A C 1
ATOM 679 O O . LYS A 1 86 ? -4.981 12.611 11.758 1.00 98.19 86 LYS A O 1
ATOM 684 N N . SER A 1 87 ? -4.956 10.740 10.515 1.00 97.19 87 SER A N 1
ATOM 685 C CA . SER A 1 87 ? -4.675 11.348 9.216 1.00 97.19 87 SER A CA 1
ATOM 686 C C . SER A 1 87 ? -5.396 10.566 8.116 1.00 97.19 87 SER A C 1
ATOM 688 O O . SER A 1 87 ? -5.702 9.387 8.283 1.00 97.19 87 SER A O 1
ATOM 690 N N . ASN A 1 88 ? -5.649 11.201 6.972 1.00 97.06 88 ASN A N 1
ATOM 691 C CA . ASN A 1 88 ? -6.131 10.514 5.770 1.00 97.06 88 ASN A CA 1
ATOM 692 C C . ASN A 1 88 ? -4.997 10.137 4.806 1.00 97.06 88 ASN A C 1
ATOM 694 O O . ASN A 1 88 ? -5.234 9.380 3.867 1.00 97.06 88 ASN A O 1
ATOM 698 N N . ASN A 1 89 ? -3.788 10.662 5.018 1.00 98.12 89 ASN A N 1
ATOM 699 C CA . ASN A 1 89 ? -2.650 10.493 4.120 1.00 98.12 89 ASN A CA 1
ATOM 700 C C . ASN A 1 89 ? -1.330 10.453 4.900 1.00 98.12 89 ASN A C 1
ATOM 702 O O . ASN A 1 89 ? -1.121 11.246 5.820 1.00 98.12 89 ASN A O 1
ATOM 706 N N . TYR A 1 90 ? -0.425 9.574 4.489 1.00 98.31 90 TYR A N 1
ATOM 707 C CA . TYR A 1 90 ? 0.957 9.550 4.945 1.00 98.31 90 TYR A CA 1
ATOM 708 C C . TYR A 1 90 ? 1.867 9.174 3.775 1.00 98.31 90 TYR A C 1
ATOM 710 O O . TYR A 1 90 ? 1.701 8.113 3.174 1.00 98.31 90 TYR A O 1
ATOM 718 N N . GLU A 1 91 ? 2.813 10.047 3.443 1.00 97.19 91 GLU A N 1
ATOM 719 C CA . GLU A 1 91 ? 3.822 9.818 2.408 1.00 97.19 91 GLU A CA 1
ATOM 720 C C . GLU A 1 91 ? 5.164 9.487 3.049 1.00 97.19 91 GLU A C 1
ATOM 722 O O . GLU A 1 91 ? 5.513 10.031 4.097 1.00 97.19 91 GLU A O 1
ATOM 727 N N . PHE A 1 92 ? 5.934 8.610 2.408 1.00 94.94 92 PHE A N 1
ATOM 728 C CA . PHE A 1 92 ? 7.235 8.208 2.921 1.00 94.94 92 PHE A CA 1
ATOM 729 C C . PHE A 1 92 ? 8.248 7.892 1.821 1.00 94.94 92 PHE A C 1
ATOM 731 O O . PHE A 1 92 ? 7.916 7.679 0.651 1.00 94.94 92 PHE A O 1
ATOM 738 N N . SER A 1 93 ? 9.509 7.820 2.244 1.00 91.75 93 SER A N 1
ATOM 739 C CA . SER A 1 93 ? 10.633 7.289 1.482 1.00 91.75 93 SER A CA 1
ATOM 740 C C . SER A 1 93 ? 11.385 6.290 2.358 1.00 91.75 93 SER A C 1
ATOM 742 O O . SER A 1 93 ? 11.680 6.592 3.513 1.00 91.75 93 SER A O 1
ATOM 744 N N . SER A 1 94 ? 11.722 5.116 1.826 1.00 83.00 94 SER A N 1
ATOM 745 C CA . SER A 1 94 ? 12.650 4.192 2.479 1.00 83.00 94 SER A CA 1
ATOM 746 C C . SER A 1 94 ? 14.094 4.658 2.237 1.00 83.00 94 SER A C 1
ATOM 748 O O . SER A 1 94 ? 14.419 5.133 1.149 1.00 83.00 94 SER A O 1
ATOM 750 N N . GLY A 1 95 ? 14.946 4.586 3.264 1.00 71.12 95 GLY A N 1
ATOM 751 C CA . GLY A 1 95 ? 16.344 5.049 3.234 1.00 71.12 95 GLY A CA 1
ATOM 752 C C . GLY A 1 95 ? 17.293 4.250 2.316 1.00 71.12 95 GLY A C 1
ATOM 753 O O . GLY A 1 95 ? 16.887 3.277 1.695 1.00 71.12 95 GLY A O 1
ATOM 754 N N . ASN A 1 96 ? 18.550 4.716 2.258 1.00 59.72 96 ASN A N 1
ATOM 755 C CA . ASN A 1 96 ? 19.570 4.683 1.183 1.00 59.72 96 ASN A CA 1
ATOM 756 C C . ASN A 1 96 ? 19.727 3.484 0.212 1.00 59.72 96 ASN A C 1
ATOM 758 O O . ASN A 1 96 ? 19.733 2.321 0.599 1.00 59.72 96 ASN A O 1
ATOM 762 N N . ASN A 1 97 ? 20.057 3.872 -1.038 1.00 49.94 97 ASN A N 1
ATOM 763 C CA . ASN A 1 97 ? 20.390 3.110 -2.257 1.00 49.94 97 ASN A CA 1
ATOM 764 C C . ASN A 1 97 ? 19.270 2.211 -2.810 1.00 49.94 97 ASN A C 1
ATOM 766 O O . ASN A 1 97 ? 19.197 1.025 -2.514 1.00 49.94 97 ASN A O 1
ATOM 770 N N . ASN A 1 98 ? 18.468 2.812 -3.706 1.00 59.84 98 ASN A N 1
ATOM 771 C CA . ASN A 1 98 ? 17.151 2.392 -4.219 1.00 59.84 98 ASN A CA 1
ATOM 772 C C . ASN A 1 98 ? 16.003 2.710 -3.254 1.00 59.84 98 ASN A C 1
ATOM 774 O O . ASN A 1 98 ? 15.281 1.820 -2.810 1.00 59.84 98 ASN A O 1
ATOM 778 N N . SER A 1 99 ? 15.827 4.001 -2.942 1.00 79.88 99 SER A N 1
ATOM 779 C CA . SER A 1 99 ? 14.703 4.456 -2.128 1.00 79.88 99 SER A CA 1
ATOM 780 C C . SER A 1 99 ? 13.382 4.084 -2.801 1.00 79.88 99 SER A C 1
ATOM 782 O O . SER A 1 99 ? 13.077 4.502 -3.920 1.00 79.88 99 SER A O 1
ATOM 784 N N . LEU A 1 100 ? 12.587 3.269 -2.119 1.00 91.31 100 LEU A N 1
ATOM 785 C CA . LEU A 1 100 ? 11.181 3.131 -2.443 1.00 91.31 100 LEU A CA 1
ATOM 786 C C . LEU A 1 100 ? 10.476 4.360 -1.886 1.00 91.31 100 LEU A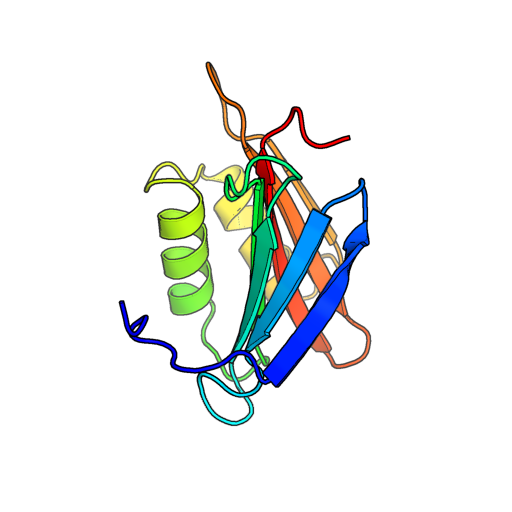 C 1
ATOM 788 O O . LEU A 1 100 ? 10.741 4.802 -0.768 1.00 91.31 100 LEU A O 1
ATOM 792 N N . ARG A 1 101 ? 9.565 4.914 -2.667 1.00 93.94 101 ARG A N 1
ATOM 793 C CA . ARG A 1 101 ? 8.600 5.897 -2.197 1.00 93.94 101 ARG A CA 1
ATOM 794 C C . ARG A 1 101 ? 7.285 5.188 -1.962 1.00 93.94 101 ARG A C 1
ATOM 796 O O . ARG A 1 101 ? 7.001 4.157 -2.574 1.00 93.94 101 ARG A O 1
ATOM 803 N N . GLY A 1 102 ? 6.479 5.741 -1.079 1.00 95.56 102 GLY A N 1
ATOM 804 C CA . GLY A 1 102 ? 5.164 5.189 -0.858 1.00 95.56 102 GLY A CA 1
ATOM 805 C C . GLY A 1 102 ? 4.189 6.184 -0.285 1.00 95.56 102 GLY A C 1
ATOM 806 O O . GLY A 1 102 ? 4.551 7.263 0.189 1.00 95.56 102 GLY A O 1
ATOM 807 N N . VAL A 1 103 ? 2.928 5.786 -0.353 1.00 97.56 103 VAL A N 1
ATOM 808 C CA . VAL A 1 103 ? 1.819 6.522 0.225 1.00 97.56 103 VAL A CA 1
ATOM 809 C C . VAL A 1 103 ? 0.842 5.554 0.869 1.00 97.56 103 VAL A C 1
ATOM 811 O O . VAL A 1 103 ? 0.581 4.471 0.343 1.00 97.56 103 VAL A O 1
ATOM 814 N N . ILE A 1 104 ? 0.301 5.965 2.007 1.00 98.44 104 ILE A N 1
ATOM 815 C CA . ILE A 1 104 ? -0.769 5.298 2.735 1.00 98.44 104 ILE A CA 1
ATOM 816 C C . ILE A 1 104 ? -1.935 6.276 2.764 1.00 98.44 104 ILE A C 1
ATOM 818 O O . ILE A 1 104 ? -1.803 7.380 3.289 1.00 98.44 104 ILE A O 1
ATOM 822 N N . GLN A 1 105 ? -3.069 5.892 2.190 1.00 98.38 105 GLN A N 1
ATOM 823 C CA . GLN A 1 105 ? -4.237 6.757 2.056 1.00 98.38 105 GLN A CA 1
ATOM 824 C C . GLN A 1 105 ? -5.501 6.048 2.493 1.00 98.38 105 GLN A C 1
ATOM 826 O O . GLN A 1 105 ? -5.768 4.919 2.089 1.00 98.38 105 GLN A O 1
ATOM 831 N N . ARG A 1 106 ? -6.332 6.751 3.255 1.00 97.88 106 ARG A N 1
ATOM 832 C CA . ARG A 1 106 ? -7.727 6.369 3.458 1.00 97.88 106 ARG A CA 1
ATOM 833 C C . ARG A 1 106 ? -8.567 7.028 2.371 1.00 97.88 106 ARG A C 1
ATOM 835 O O . ARG A 1 106 ? -8.559 8.249 2.237 1.00 97.88 106 ARG A O 1
ATOM 842 N N . ASN A 1 107 ? -9.268 6.224 1.577 1.00 91.50 107 ASN A N 1
ATOM 843 C CA . ASN A 1 107 ? -10.131 6.731 0.512 1.00 91.50 107 ASN A CA 1
ATOM 844 C C . ASN A 1 107 ? -11.566 7.000 1.002 1.00 91.50 107 ASN A C 1
ATOM 846 O O . ASN A 1 107 ? -11.927 6.690 2.136 1.00 91.50 107 ASN A O 1
ATOM 850 N N . SER A 1 108 ? -12.406 7.557 0.126 1.00 90.50 108 SER A N 1
ATOM 851 C CA . SER A 1 108 ? -13.802 7.905 0.434 1.00 90.50 108 SER A CA 1
ATOM 852 C C . SER A 1 108 ? -14.710 6.706 0.737 1.00 90.50 108 SER A C 1
ATOM 854 O O . SER A 1 108 ? -15.782 6.887 1.302 1.00 90.50 108 SER A O 1
ATOM 856 N N . SER A 1 109 ? -14.296 5.483 0.393 1.00 92.81 109 SER A N 1
ATOM 857 C CA . SER A 1 109 ? -14.980 4.235 0.767 1.00 92.81 109 SER A CA 1
ATOM 858 C C . SER A 1 109 ? -14.438 3.637 2.069 1.00 92.81 109 SER A C 1
ATOM 860 O O . SER A 1 109 ? -14.635 2.452 2.331 1.00 92.81 109 SER A O 1
ATOM 862 N N . ASP A 1 110 ? -13.707 4.433 2.852 1.00 94.75 110 ASP A N 1
ATOM 863 C CA . ASP A 1 110 ? -13.062 4.052 4.108 1.00 94.75 110 ASP A CA 1
ATOM 864 C C . ASP A 1 110 ? -12.015 2.930 3.966 1.00 94.75 110 ASP A C 1
ATOM 866 O O . ASP A 1 110 ? -11.593 2.317 4.944 1.00 94.75 110 ASP A O 1
ATOM 870 N N . ARG A 1 111 ? -11.550 2.646 2.746 1.00 97.56 111 ARG A N 1
ATOM 871 C CA . ARG A 1 111 ? -10.514 1.637 2.495 1.00 97.56 111 ARG A CA 1
ATOM 872 C C . ARG A 1 111 ? -9.129 2.255 2.611 1.00 97.56 111 ARG A C 1
ATOM 874 O O . ARG A 1 111 ? -8.936 3.420 2.263 1.00 97.56 111 ARG A O 1
ATOM 881 N N . ILE A 1 112 ? -8.165 1.463 3.070 1.00 98.50 112 ILE A N 1
ATOM 882 C CA . ILE A 1 112 ? -6.768 1.886 3.201 1.00 98.50 112 ILE A CA 1
ATOM 883 C C . ILE A 1 112 ? -6.004 1.394 1.979 1.00 98.50 112 ILE A C 1
ATOM 885 O O . ILE A 1 112 ? -5.783 0.197 1.808 1.00 98.50 112 ILE A O 1
ATOM 889 N N . TYR A 1 113 ? -5.637 2.333 1.122 1.00 98.19 113 TYR A N 1
ATOM 890 C CA . TYR A 1 113 ? -4.747 2.145 -0.009 1.00 98.19 113 TYR A CA 1
ATOM 891 C C . TYR A 1 113 ? -3.296 2.311 0.444 1.00 98.19 113 TYR A C 1
ATOM 893 O O . TYR A 1 113 ? -2.967 3.265 1.149 1.00 98.19 113 TYR A O 1
ATOM 901 N N . ILE A 1 114 ? -2.430 1.404 0.007 1.00 98.12 114 ILE A N 1
ATOM 902 C CA . ILE A 1 114 ? -0.984 1.511 0.151 1.00 98.12 114 ILE A CA 1
ATOM 903 C C . ILE A 1 114 ? -0.355 1.317 -1.223 1.00 98.12 114 ILE A C 1
ATOM 905 O O . ILE A 1 114 ? -0.515 0.263 -1.837 1.00 98.12 114 ILE A O 1
ATOM 909 N N . GLY A 1 115 ? 0.364 2.332 -1.691 1.00 96.38 115 GLY A N 1
ATOM 910 C CA . GLY A 1 115 ? 1.173 2.268 -2.903 1.00 96.38 115 GLY A CA 1
ATOM 911 C C . GLY A 1 115 ? 2.649 2.356 -2.548 1.00 96.38 115 GLY A C 1
ATOM 912 O O . GLY A 1 115 ? 3.031 3.218 -1.758 1.00 96.38 115 GLY A O 1
ATOM 913 N N . VAL A 1 116 ? 3.469 1.487 -3.135 1.00 95.75 116 VAL A N 1
ATOM 914 C CA . VAL A 1 116 ? 4.932 1.506 -3.000 1.00 95.75 116 VAL A CA 1
ATOM 915 C C . VAL A 1 116 ? 5.549 1.424 -4.389 1.00 95.75 116 VAL A C 1
ATOM 917 O O . VAL A 1 116 ? 5.211 0.526 -5.162 1.00 95.75 116 VAL A O 1
ATOM 920 N N . TRP A 1 117 ? 6.436 2.359 -4.713 1.00 93.88 117 TRP A N 1
ATOM 921 C CA . TRP A 1 117 ? 7.059 2.473 -6.027 1.00 93.88 117 TRP A CA 1
ATOM 922 C C . TRP A 1 117 ? 8.534 2.845 -5.939 1.00 93.88 117 TRP A C 1
ATOM 924 O O . TRP A 1 117 ? 9.007 3.392 -4.945 1.00 93.88 117 TRP A O 1
ATOM 934 N N . GLU A 1 118 ? 9.274 2.552 -7.000 1.00 90.06 118 GLU A N 1
ATOM 935 C CA . GLU A 1 118 ? 10.670 2.968 -7.132 1.00 90.06 118 GLU A CA 1
ATOM 936 C C . GLU A 1 118 ? 10.761 4.497 -7.272 1.00 90.06 118 GLU A C 1
ATOM 938 O O . GLU A 1 118 ? 10.006 5.093 -8.041 1.00 90.06 118 GLU A O 1
ATOM 943 N N . ALA A 1 119 ? 11.678 5.160 -6.554 1.00 86.94 119 ALA A N 1
ATOM 944 C CA . ALA A 1 119 ? 11.764 6.628 -6.549 1.00 86.94 119 ALA A CA 1
ATOM 945 C C . ALA A 1 119 ? 11.990 7.273 -7.930 1.00 86.94 119 ALA A C 1
ATOM 947 O O . ALA A 1 119 ? 11.695 8.458 -8.101 1.00 86.94 119 ALA A O 1
ATOM 948 N N . ASP A 1 120 ? 12.508 6.517 -8.899 1.00 85.31 120 ASP A N 1
ATOM 949 C CA . ASP A 1 120 ? 12.775 6.956 -10.269 1.00 85.31 120 ASP A CA 1
ATOM 950 C C . ASP A 1 120 ? 11.579 6.772 -11.226 1.00 85.31 120 ASP A C 1
ATOM 952 O O . ASP A 1 120 ? 11.691 7.080 -12.416 1.00 85.31 120 ASP A O 1
ATOM 956 N N . LEU A 1 121 ? 10.435 6.282 -10.735 1.00 82.38 121 LEU A N 1
ATOM 957 C CA . LEU A 1 121 ? 9.195 6.208 -11.504 1.00 82.38 121 LEU A CA 1
ATOM 958 C C . LEU A 1 121 ? 8.632 7.628 -11.722 1.00 82.38 121 LEU A C 1
ATOM 960 O O . LEU A 1 121 ? 8.256 8.306 -10.764 1.00 82.38 121 LEU A O 1
ATOM 964 N N . LYS A 1 122 ? 8.609 8.077 -12.985 1.00 64.56 122 LYS A N 1
ATOM 965 C CA . LYS A 1 122 ? 8.193 9.417 -13.439 1.00 64.56 122 LYS A CA 1
ATOM 966 C C . LYS A 1 122 ? 7.248 9.358 -14.625 1.00 64.56 122 LYS A C 1
ATOM 968 O O . LYS A 1 122 ? 7.472 8.498 -15.505 1.00 64.56 122 LYS A O 1
#

Radius of gyration: 14.23 Å; chains: 1; bounding box: 35×31×34 Å